Protein AF-C8NHX9-F1 (afdb_monomer_lite)

Sequence (89 aa):
MDLVNVSKLYENAKIKEAVKHPKHYQGINGLEVFTVMENFIPKYENSFDGYIAGNVLKYVLRAPSKGKMLEDLKKAKEHLDLLIERLED

Foldseek 3Di:
DDPVVVVVVVVVVVVVCCVVQPPLQADPVGDGLVNVLVVPLVVDPDNVLSVLVSLLSSLCSNLVPPPNNVVSNVSSVVSVVVSVVVVVD

InterPro domains:
  IPR021739 SaV-like [PF11753] (19-81)

Organism: NCBI:txid638301

pLDDT: mean 94.62, std 5.87, range [62.53, 98.81]

Secondary structure (DSSP, 8-state):
--HHHHHHHHHHHHHHHHHHS-GGGB-TTS-BHHHHHHHHGGG-SSHHHHHHHHHHHHHHHHTTTSS-HHHHHHHHHHHHHHHHHHHH-

Structure (mmCIF, N/CA/C/O backbone):
data_AF-C8NHX9-F1
#
_entry.id   AF-C8NHX9-F1
#
loop_
_atom_site.group_PDB
_atom_site.id
_atom_site.type_symbol
_atom_site.label_atom_id
_atom_site.label_alt_id
_atom_site.label_comp_id
_atom_site.label_asym_id
_atom_site.label_entity_id
_atom_site.label_seq_id
_atom_site.pdbx_PDB_ins_code
_atom_site.Cartn_x
_atom_site.Cartn_y
_atom_site.Cartn_z
_atom_site.occupancy
_atom_site.B_iso_or_equiv
_atom_site.auth_seq_id
_atom_site.auth_comp_id
_atom_site.auth_asym_id
_atom_site.auth_atom_id
_atom_site.pdbx_PDB_model_num
ATOM 1 N N . MET A 1 1 ? 33.005 4.248 -28.573 1.00 62.53 1 MET A N 1
ATOM 2 C CA . MET A 1 1 ? 32.250 4.108 -27.311 1.00 62.53 1 MET A CA 1
ATOM 3 C C . MET A 1 1 ? 32.303 2.639 -26.941 1.00 62.53 1 MET A C 1
ATOM 5 O O . MET A 1 1 ? 31.773 1.834 -27.697 1.00 62.53 1 MET A O 1
ATOM 9 N N . ASP A 1 2 ? 33.003 2.278 -25.869 1.00 81.94 2 ASP A N 1
ATOM 10 C CA . ASP A 1 2 ? 33.238 0.867 -25.541 1.00 81.94 2 ASP A CA 1
ATOM 11 C C . ASP A 1 2 ? 31.948 0.184 -25.073 1.00 81.94 2 ASP A C 1
ATOM 13 O O . ASP A 1 2 ? 31.154 0.774 -24.334 1.00 81.94 2 ASP A O 1
ATOM 17 N N . LEU A 1 3 ? 31.747 -1.073 -25.481 1.00 76.31 3 LEU A N 1
ATOM 18 C CA . LEU A 1 3 ? 30.553 -1.878 -25.172 1.00 76.31 3 LEU A CA 1
ATOM 19 C C . LEU A 1 3 ? 30.255 -1.945 -23.662 1.00 76.31 3 LEU A C 1
ATOM 21 O O . LEU A 1 3 ? 29.096 -1.926 -23.246 1.00 76.31 3 LEU A O 1
ATOM 25 N N . VAL A 1 4 ? 31.303 -1.937 -22.834 1.00 77.00 4 VAL A N 1
ATOM 26 C CA . VAL A 1 4 ? 31.202 -1.904 -21.367 1.00 77.00 4 VAL A CA 1
ATOM 27 C C . VAL A 1 4 ? 30.500 -0.631 -20.884 1.00 77.00 4 VAL A C 1
ATOM 29 O O . VAL A 1 4 ? 29.628 -0.698 -20.017 1.00 77.00 4 VAL A O 1
ATOM 32 N N . ASN A 1 5 ? 30.807 0.525 -21.477 1.00 83.44 5 ASN A N 1
ATOM 33 C CA . ASN A 1 5 ? 30.220 1.805 -21.081 1.00 83.44 5 ASN A CA 1
ATOM 34 C C . ASN A 1 5 ? 28.733 1.887 -21.474 1.00 83.44 5 ASN A C 1
ATOM 36 O O . ASN A 1 5 ? 27.905 2.360 -20.699 1.00 83.44 5 ASN A O 1
ATOM 40 N N . VAL A 1 6 ? 28.370 1.329 -22.635 1.00 87.19 6 VAL A N 1
ATOM 41 C CA . VAL A 1 6 ? 26.968 1.222 -23.079 1.00 87.19 6 VAL A CA 1
ATOM 42 C C . VAL A 1 6 ? 26.153 0.323 -22.141 1.00 87.19 6 VAL A C 1
ATOM 44 O O . VAL A 1 6 ? 25.059 0.707 -21.728 1.00 87.19 6 VAL A O 1
ATOM 47 N N . SER A 1 7 ? 26.698 -0.831 -21.735 1.00 89.69 7 SER A N 1
ATOM 48 C CA . SER A 1 7 ? 26.015 -1.743 -20.801 1.00 89.69 7 SER A CA 1
ATOM 49 C C . SER A 1 7 ? 25.734 -1.089 -19.443 1.00 89.69 7 SER A C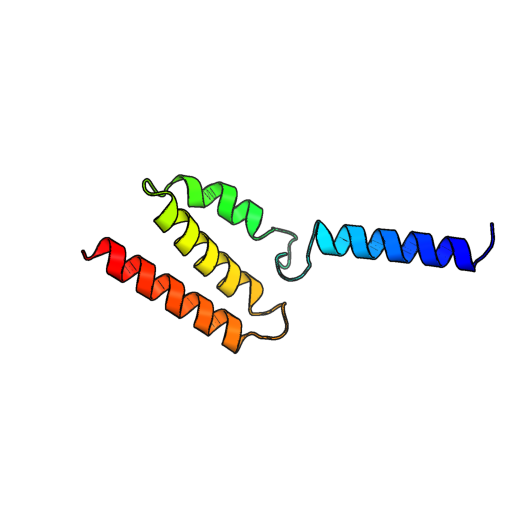 1
ATOM 51 O O . SER A 1 7 ? 24.640 -1.221 -18.895 1.00 89.69 7 SER A O 1
ATOM 53 N N . LYS A 1 8 ? 26.689 -0.298 -18.937 1.00 92.50 8 LYS A N 1
ATOM 54 C CA . LYS A 1 8 ? 26.571 0.396 -17.653 1.00 92.50 8 LYS A CA 1
ATOM 55 C C . LYS A 1 8 ? 25.517 1.503 -17.695 1.00 92.50 8 LYS A C 1
ATOM 57 O O . LYS A 1 8 ? 24.759 1.665 -16.743 1.00 92.50 8 LYS A O 1
ATOM 62 N N . LEU A 1 9 ? 25.439 2.246 -18.800 1.00 92.50 9 LEU A N 1
ATOM 63 C CA . LEU A 1 9 ? 24.402 3.261 -19.009 1.00 92.50 9 LEU A CA 1
ATOM 64 C C . LEU A 1 9 ? 23.002 2.638 -19.044 1.00 92.50 9 LEU A C 1
ATOM 66 O O . LEU A 1 9 ? 22.080 3.171 -18.429 1.00 92.50 9 LEU A O 1
ATOM 70 N N . TYR A 1 10 ? 22.858 1.497 -19.718 1.00 92.44 10 TYR A N 1
ATOM 71 C CA . TYR A 1 10 ? 21.596 0.766 -19.779 1.00 92.44 10 TYR A CA 1
ATOM 72 C C . TYR A 1 10 ? 21.154 0.243 -18.407 1.00 92.44 10 TYR A C 1
ATOM 74 O O . TYR A 1 10 ? 19.991 0.402 -18.035 1.00 92.44 10 TYR A O 1
ATOM 82 N N . GLU A 1 11 ? 22.077 -0.319 -17.625 1.00 93.25 11 GLU A N 1
ATOM 83 C CA . GLU A 1 11 ? 21.770 -0.801 -16.275 1.00 93.25 11 GLU A CA 1
ATOM 84 C C . GLU A 1 11 ? 21.354 0.350 -15.351 1.00 93.25 11 GLU A C 1
ATOM 86 O O . GLU A 1 11 ? 20.335 0.274 -14.667 1.00 93.25 11 GLU A O 1
ATOM 91 N N . ASN A 1 12 ? 22.066 1.479 -15.411 1.00 93.75 12 ASN A N 1
ATOM 92 C CA . ASN A 1 12 ? 21.692 2.678 -14.661 1.00 93.75 12 ASN A CA 1
ATOM 93 C C . ASN A 1 12 ? 20.296 3.190 -15.047 1.00 93.75 12 ASN A C 1
ATOM 95 O O . ASN A 1 12 ? 19.531 3.610 -14.177 1.00 93.75 12 ASN A O 1
ATOM 99 N N . ALA A 1 13 ? 19.946 3.148 -16.335 1.00 92.69 13 ALA A N 1
ATOM 100 C CA . ALA A 1 13 ? 18.617 3.525 -16.801 1.00 92.69 13 ALA A CA 1
ATOM 101 C C . ALA A 1 13 ? 17.538 2.571 -16.265 1.00 92.69 13 ALA A C 1
ATOM 103 O O . ALA A 1 13 ? 16.515 3.035 -15.765 1.00 92.69 13 ALA A O 1
ATOM 104 N N . LYS A 1 14 ? 17.788 1.255 -16.279 1.00 92.94 14 LYS A N 1
ATOM 105 C CA . LYS A 1 14 ? 16.890 0.250 -15.690 1.00 92.94 14 LYS A CA 1
ATOM 106 C C . LYS A 1 14 ? 16.671 0.448 -14.197 1.00 92.94 14 LYS A C 1
ATOM 108 O O . LYS A 1 14 ? 15.533 0.374 -13.741 1.00 92.94 14 LYS A O 1
ATOM 113 N N . ILE A 1 15 ? 17.737 0.702 -13.441 1.00 92.81 15 ILE A N 1
ATOM 114 C CA . ILE A 1 15 ? 17.649 0.955 -11.998 1.00 92.81 15 ILE A CA 1
ATOM 115 C C . ILE A 1 15 ? 16.818 2.213 -11.745 1.00 92.81 15 ILE A C 1
ATOM 117 O O . ILE A 1 15 ? 15.899 2.191 -10.929 1.00 92.81 15 ILE A O 1
ATOM 121 N N . LYS A 1 16 ? 17.098 3.296 -12.479 1.00 93.75 16 LYS A N 1
ATOM 122 C CA . LYS A 1 16 ? 16.351 4.554 -12.369 1.00 93.75 16 LYS A CA 1
ATOM 123 C C . LYS A 1 16 ? 14.863 4.352 -12.651 1.00 93.75 16 LYS A C 1
ATOM 125 O O . LYS A 1 16 ? 14.036 4.898 -11.925 1.00 93.75 16 LYS A O 1
ATOM 130 N N . GLU A 1 17 ? 14.536 3.554 -13.660 1.00 90.44 17 GLU A N 1
ATOM 131 C CA . GLU A 1 17 ? 13.155 3.224 -14.003 1.00 90.44 17 GLU A CA 1
ATOM 132 C C . GLU A 1 17 ? 12.485 2.382 -12.917 1.00 90.44 17 GLU A C 1
ATOM 134 O O . GLU A 1 17 ? 11.404 2.723 -12.460 1.00 90.44 17 GLU A O 1
ATOM 139 N N . ALA A 1 18 ? 13.149 1.341 -12.412 1.00 90.56 18 ALA A N 1
ATOM 140 C CA . ALA A 1 18 ? 12.608 0.497 -11.347 1.00 90.56 18 ALA A CA 1
ATOM 141 C C . ALA A 1 18 ? 12.377 1.251 -10.023 1.00 90.56 18 ALA A C 1
ATOM 143 O O . ALA A 1 18 ? 11.536 0.838 -9.225 1.00 90.56 18 ALA A O 1
ATOM 144 N N . VAL A 1 19 ? 13.126 2.334 -9.785 1.00 89.81 19 VAL A N 1
ATOM 145 C CA . VAL A 1 19 ? 12.939 3.230 -8.635 1.00 89.81 19 VAL A CA 1
ATOM 146 C C . VAL A 1 19 ? 11.747 4.164 -8.843 1.00 89.81 19 VAL A C 1
ATOM 148 O O . VAL A 1 19 ? 10.981 4.369 -7.906 1.00 89.81 19 VAL A O 1
ATOM 151 N N . LYS A 1 20 ? 11.584 4.726 -10.047 1.00 91.75 20 LYS A N 1
ATOM 152 C CA . LYS A 1 20 ? 10.489 5.659 -10.360 1.00 91.75 20 LYS A CA 1
ATOM 153 C C . LYS A 1 20 ? 9.147 4.959 -10.562 1.00 91.75 20 LYS A C 1
ATOM 155 O O . LYS A 1 20 ? 8.147 5.421 -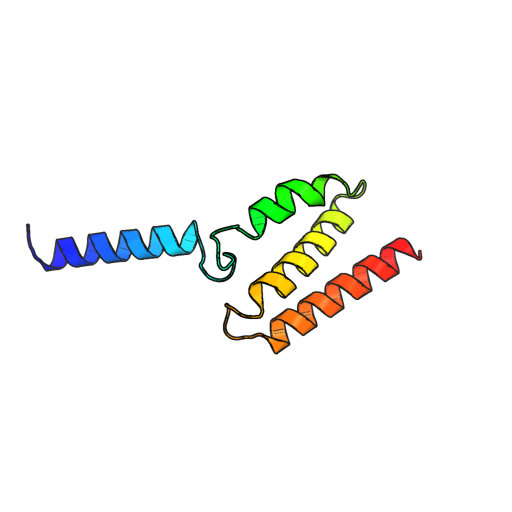10.033 1.00 91.75 20 LYS A O 1
ATOM 160 N N . HIS A 1 21 ? 9.169 3.843 -11.282 1.00 91.94 21 HIS A N 1
ATOM 161 C CA . HIS A 1 21 ? 8.015 3.059 -11.718 1.00 91.94 21 HIS A CA 1
ATOM 162 C C . HIS A 1 21 ? 8.200 1.587 -11.311 1.00 91.94 21 HIS A C 1
ATOM 164 O O . HIS A 1 21 ? 8.410 0.689 -12.136 1.00 91.94 21 HIS A O 1
ATOM 170 N N . PRO A 1 22 ? 8.199 1.294 -10.000 1.00 92.75 22 PRO A N 1
ATOM 171 C CA . PRO A 1 22 ? 8.327 -0.068 -9.502 1.00 92.75 22 PRO A CA 1
ATOM 172 C C . PRO A 1 22 ? 7.164 -0.940 -9.99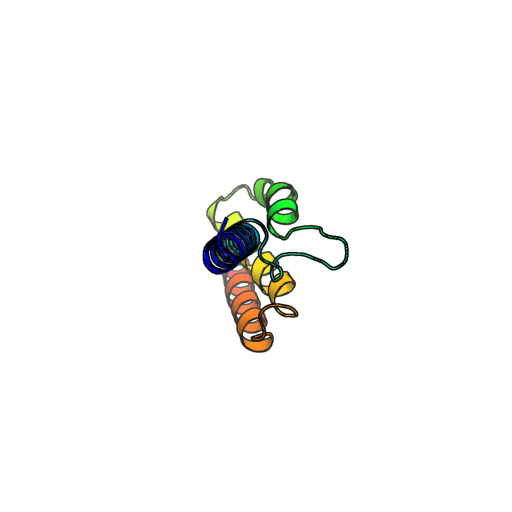0 1.00 92.75 22 PRO A C 1
ATOM 174 O O . PRO A 1 22 ? 6.021 -0.765 -9.578 1.00 92.75 22 PRO A O 1
ATOM 177 N N . LYS A 1 23 ? 7.475 -1.975 -10.780 1.00 93.19 23 LYS A N 1
ATOM 178 C CA . LYS A 1 23 ? 6.486 -2.909 -11.363 1.00 93.19 23 LYS A CA 1
ATOM 179 C C . LYS A 1 23 ? 5.491 -3.509 -10.365 1.00 93.19 23 LYS A C 1
ATOM 181 O O . LYS A 1 23 ? 4.380 -3.860 -10.728 1.00 93.19 23 LYS A O 1
ATOM 186 N N . HIS A 1 24 ? 5.884 -3.644 -9.101 1.00 94.19 24 HIS A N 1
ATOM 187 C CA . HIS A 1 24 ? 5.025 -4.194 -8.053 1.00 94.19 24 HIS A CA 1
ATOM 188 C C . HIS A 1 24 ? 4.006 -3.193 -7.485 1.00 94.19 24 HIS A C 1
ATOM 190 O O . HIS A 1 24 ? 3.220 -3.572 -6.626 1.00 94.19 24 HIS A O 1
ATOM 196 N N . TYR A 1 25 ? 4.010 -1.944 -7.952 1.00 95.50 25 TYR A N 1
ATOM 197 C CA . TYR A 1 25 ? 2.969 -0.944 -7.701 1.00 95.50 25 TYR A CA 1
ATOM 198 C C . TYR A 1 25 ? 2.208 -0.559 -8.977 1.00 95.50 25 TYR A C 1
ATOM 200 O O . TYR A 1 25 ? 1.421 0.383 -8.944 1.00 95.50 25 TYR A O 1
ATOM 208 N N . GLN A 1 26 ? 2.423 -1.274 -10.084 1.00 95.94 26 GLN A N 1
ATOM 209 C CA . GLN A 1 26 ? 1.781 -1.006 -11.364 1.00 95.94 26 GLN A CA 1
ATOM 210 C C . GLN A 1 26 ? 0.773 -2.114 -11.693 1.00 95.94 26 GLN A C 1
ATOM 212 O O . GLN A 1 26 ? 1.094 -3.302 -11.636 1.00 95.94 26 GLN A O 1
ATOM 217 N N . GLY A 1 27 ? -0.457 -1.724 -12.026 1.00 93.94 27 GLY A N 1
ATOM 218 C CA . GLY A 1 27 ? -1.501 -2.629 -12.496 1.00 93.94 27 GLY A CA 1
ATOM 219 C C . GLY A 1 27 ? -1.295 -3.071 -13.947 1.00 93.94 27 GLY A C 1
ATOM 220 O O . GLY A 1 27 ? -0.459 -2.534 -14.671 1.00 93.94 27 GLY A O 1
ATOM 221 N N . ILE A 1 28 ? -2.119 -4.020 -14.400 1.00 94.00 28 ILE A N 1
ATOM 222 C CA . ILE A 1 28 ? -2.029 -4.628 -15.744 1.00 94.00 28 ILE A CA 1
ATOM 223 C C . ILE A 1 28 ? -2.100 -3.577 -16.867 1.00 94.00 28 ILE A C 1
ATOM 225 O O . ILE A 1 28 ? -1.401 -3.699 -17.868 1.00 94.00 28 ILE A O 1
ATOM 229 N N . ASN A 1 29 ? -2.889 -2.515 -16.671 1.00 94.00 29 ASN A N 1
ATOM 230 C CA . ASN A 1 29 ? -3.073 -1.429 -17.641 1.00 94.00 29 ASN A CA 1
ATOM 231 C C . ASN A 1 29 ? -2.218 -0.186 -17.331 1.00 94.00 29 ASN A C 1
ATOM 233 O O . ASN A 1 29 ? -2.532 0.910 -17.782 1.00 94.00 29 ASN A O 1
ATOM 237 N N . GLY A 1 30 ? -1.173 -0.329 -16.514 1.00 92.50 30 GLY A N 1
ATOM 238 C CA . GLY A 1 30 ? -0.220 0.743 -16.231 1.00 92.50 30 GLY A CA 1
ATOM 239 C C . GLY A 1 30 ? -0.600 1.711 -15.105 1.00 92.50 30 GLY A C 1
ATOM 240 O O . GLY A 1 30 ? 0.236 2.531 -14.743 1.00 92.50 30 GLY A O 1
ATOM 241 N N . LEU A 1 31 ? -1.803 1.603 -14.525 1.00 95.19 31 LEU A N 1
ATOM 242 C CA . LEU A 1 31 ? -2.228 2.421 -13.380 1.00 95.19 31 LEU A CA 1
ATOM 243 C C . LEU A 1 31 ? -1.348 2.150 -12.154 1.00 95.19 31 LEU A C 1
ATOM 245 O O . LEU A 1 31 ? -1.161 0.992 -11.775 1.00 95.19 31 LEU A O 1
ATOM 249 N N . GLU A 1 32 ? -0.859 3.205 -11.507 1.00 95.50 32 GLU A N 1
ATOM 250 C CA . GLU A 1 32 ? -0.023 3.084 -10.316 1.00 95.50 32 GLU A CA 1
ATOM 251 C C . GLU A 1 32 ? -0.822 3.210 -9.020 1.00 95.50 32 GLU A C 1
ATOM 253 O O . GLU A 1 32 ? -1.765 3.995 -8.906 1.00 95.50 32 GLU A O 1
ATOM 258 N N . VAL A 1 33 ? -0.382 2.474 -7.998 1.00 95.62 33 VAL A N 1
ATOM 259 C CA . VAL A 1 33 ? -0.927 2.544 -6.634 1.00 95.62 33 VAL A CA 1
ATOM 260 C C . VAL A 1 33 ? -0.974 3.986 -6.115 1.00 95.62 33 VAL A C 1
ATOM 262 O O . VAL A 1 33 ? -1.962 4.379 -5.499 1.00 95.62 33 VAL A O 1
ATOM 265 N N . PHE A 1 34 ? 0.057 4.791 -6.383 1.00 94.06 34 PHE A N 1
ATOM 266 C CA . PHE A 1 34 ? 0.119 6.176 -5.911 1.00 94.06 34 PHE A CA 1
ATOM 267 C C . PHE A 1 34 ? -0.913 7.083 -6.587 1.00 94.06 34 PHE A C 1
ATOM 269 O O . PHE A 1 34 ? -1.476 7.938 -5.912 1.00 94.06 34 PHE A O 1
ATOM 276 N N . THR A 1 35 ? -1.241 6.850 -7.862 1.00 96.44 35 THR A N 1
ATOM 277 C CA . THR A 1 35 ? -2.330 7.562 -8.553 1.00 96.44 35 THR A CA 1
ATOM 278 C C . THR A 1 35 ? -3.681 7.282 -7.895 1.00 96.44 35 THR A C 1
ATOM 280 O O . THR A 1 35 ? -4.504 8.181 -7.742 1.00 96.44 35 THR A O 1
ATOM 283 N N . VAL A 1 36 ? -3.915 6.039 -7.459 1.00 95.94 36 VAL A N 1
ATOM 284 C CA . VAL A 1 36 ? -5.119 5.699 -6.684 1.00 95.94 36 VAL A CA 1
ATOM 285 C C . VAL A 1 36 ? -5.099 6.426 -5.339 1.00 95.94 36 VAL A C 1
ATOM 287 O O . VAL A 1 36 ? -6.089 7.043 -4.959 1.00 95.94 36 VAL A O 1
ATOM 290 N N . MET A 1 37 ? -3.975 6.404 -4.624 1.00 97.00 37 MET A N 1
ATOM 291 C CA . MET A 1 37 ? -3.879 7.067 -3.322 1.00 97.00 37 MET A CA 1
ATOM 292 C C . MET A 1 37 ? -4.108 8.578 -3.408 1.00 97.00 37 MET A C 1
ATOM 294 O O . MET A 1 37 ? -4.878 9.110 -2.617 1.00 97.00 37 MET A O 1
ATOM 298 N N . GLU A 1 38 ? -3.500 9.259 -4.377 1.00 97.12 38 GLU A N 1
ATOM 299 C CA . GLU A 1 38 ? -3.667 10.702 -4.586 1.00 97.12 38 GLU A CA 1
ATOM 300 C C . GLU A 1 38 ? -5.139 11.094 -4.791 1.00 97.12 38 GLU A C 1
ATOM 302 O O . GLU A 1 38 ? -5.576 12.133 -4.306 1.00 97.12 38 GLU A O 1
ATOM 307 N N . ASN A 1 39 ? -5.933 10.236 -5.439 1.00 97.69 39 ASN A N 1
ATOM 308 C CA . ASN A 1 39 ? -7.340 10.510 -5.734 1.00 97.69 39 ASN A CA 1
ATOM 309 C C . ASN A 1 39 ? -8.301 10.183 -4.567 1.00 97.69 39 ASN A C 1
ATOM 311 O O . ASN A 1 39 ? -9.387 10.756 -4.465 1.00 97.69 39 ASN A O 1
ATOM 315 N N . PHE A 1 40 ? -7.938 9.245 -3.685 1.00 97.81 40 PHE A N 1
ATOM 316 C CA . PHE A 1 40 ? -8.845 8.746 -2.639 1.00 97.81 40 PHE A CA 1
ATOM 317 C C . PHE A 1 40 ? -8.440 9.135 -1.213 1.00 97.81 40 PHE A C 1
ATOM 319 O O . PHE A 1 40 ? -9.322 9.407 -0.401 1.00 97.81 40 PHE A O 1
ATOM 326 N N . ILE A 1 41 ? -7.143 9.201 -0.898 1.00 98.00 41 ILE A N 1
ATOM 327 C CA . ILE A 1 41 ? -6.658 9.495 0.461 1.00 98.00 41 ILE A CA 1
ATOM 328 C C . ILE A 1 41 ? -7.028 10.902 0.960 1.00 98.00 41 ILE A C 1
ATOM 330 O O . ILE A 1 41 ? -7.379 11.005 2.133 1.00 98.00 41 ILE A O 1
ATOM 334 N N . PRO A 1 42 ? -7.065 11.970 0.134 1.00 97.94 42 PRO A N 1
ATOM 335 C CA . PRO A 1 42 ? -7.456 13.304 0.606 1.00 97.94 42 PRO A CA 1
ATOM 336 C C . PRO A 1 42 ? -8.883 13.422 1.165 1.00 97.94 42 PRO A C 1
ATOM 338 O O . PRO A 1 42 ? -9.231 14.462 1.711 1.00 97.94 42 PRO A O 1
ATOM 341 N N . LYS A 1 43 ? -9.723 12.388 1.019 1.00 97.69 43 LYS A N 1
ATOM 342 C CA . LYS A 1 43 ? -11.074 12.350 1.600 1.00 97.69 43 LYS A CA 1
ATOM 343 C C . LYS A 1 43 ? -11.088 12.002 3.090 1.00 97.69 43 LYS A C 1
ATOM 345 O O . LYS A 1 43 ? -12.122 12.172 3.725 1.00 97.69 43 LYS A O 1
ATOM 350 N N . TYR A 1 44 ? -9.987 11.489 3.635 1.00 98.12 44 TYR A N 1
ATOM 351 C CA . TYR A 1 44 ? -9.856 11.266 5.071 1.00 98.12 44 TYR A CA 1
ATOM 352 C C . TYR A 1 44 ? -9.583 12.602 5.764 1.00 98.12 44 TYR A C 1
ATOM 354 O O . TYR A 1 44 ? -8.580 13.251 5.477 1.00 98.12 44 TYR A O 1
ATOM 362 N N . GLU A 1 45 ? -10.463 13.005 6.684 1.00 96.44 45 GLU A N 1
ATOM 363 C CA . GLU A 1 45 ? -10.291 14.240 7.463 1.00 96.44 45 GLU A CA 1
ATOM 364 C C . GLU A 1 45 ? -9.065 14.159 8.385 1.00 96.44 45 GLU A C 1
ATOM 366 O O . GLU A 1 45 ? -8.318 15.125 8.544 1.00 96.44 45 GLU A O 1
ATOM 371 N N . ASN A 1 46 ? -8.823 12.977 8.957 1.00 97.88 46 ASN A N 1
ATOM 372 C CA . ASN A 1 46 ? -7.638 12.686 9.746 1.00 97.88 46 ASN A CA 1
ATOM 373 C C . ASN A 1 46 ? -6.507 12.156 8.849 1.00 97.88 46 ASN A C 1
ATOM 375 O O . ASN A 1 46 ? -6.633 11.131 8.173 1.00 97.88 46 ASN A O 1
ATOM 379 N N . SER A 1 47 ? -5.363 12.839 8.878 1.00 97.69 47 SER A N 1
ATOM 380 C CA . SER A 1 47 ? -4.214 12.510 8.030 1.00 97.69 47 SER A CA 1
ATOM 381 C C . SER A 1 47 ? -3.578 11.155 8.352 1.00 97.69 47 SER A C 1
ATOM 383 O O . SER A 1 47 ? -3.060 10.488 7.452 1.00 97.69 47 SER A O 1
ATOM 385 N N . PHE A 1 48 ? -3.622 10.721 9.612 1.00 98.19 48 PHE A N 1
ATOM 386 C CA . PHE A 1 48 ? -3.088 9.428 10.022 1.00 98.19 48 PHE A CA 1
ATOM 387 C C . PHE A 1 48 ? -3.994 8.281 9.566 1.00 98.19 48 PHE A C 1
ATOM 389 O O . PHE A 1 48 ? -3.495 7.278 9.058 1.00 98.19 48 PHE A O 1
ATOM 396 N N . ASP A 1 49 ? -5.312 8.463 9.624 1.00 98.38 49 ASP A N 1
ATOM 397 C CA . ASP A 1 49 ? -6.278 7.485 9.108 1.00 98.38 49 ASP A CA 1
ATOM 398 C C . ASP A 1 49 ? -6.125 7.313 7.590 1.00 98.38 49 ASP A C 1
ATOM 400 O O . ASP A 1 49 ? -6.065 6.189 7.085 1.00 98.38 49 ASP A O 1
ATOM 404 N N . GLY A 1 50 ? -5.923 8.421 6.866 1.00 98.38 50 GLY A N 1
ATOM 405 C CA . GLY A 1 50 ? -5.576 8.396 5.444 1.00 98.38 50 GLY A CA 1
ATOM 406 C C . GLY A 1 50 ? -4.265 7.651 5.154 1.00 98.38 50 GLY A C 1
ATOM 407 O O . GLY A 1 50 ? -4.185 6.875 4.199 1.00 98.38 50 GLY A O 1
ATOM 408 N N . TYR A 1 51 ? -3.237 7.814 5.993 1.00 98.25 51 TYR A N 1
ATOM 409 C CA . TYR A 1 51 ? -1.988 7.049 5.879 1.00 98.25 51 TYR A CA 1
ATOM 410 C C . TYR A 1 51 ? -2.205 5.541 6.086 1.00 98.25 51 TYR A C 1
ATOM 412 O O . TYR A 1 51 ? -1.657 4.723 5.334 1.00 98.25 51 TYR A O 1
ATOM 420 N N . ILE A 1 52 ? -3.011 5.151 7.076 1.00 98.56 52 ILE A N 1
ATOM 421 C CA . ILE A 1 52 ? -3.331 3.744 7.340 1.00 98.56 52 ILE A CA 1
ATOM 422 C C . ILE A 1 52 ? -4.108 3.148 6.158 1.00 98.56 52 ILE A C 1
ATOM 424 O O . ILE A 1 52 ? -3.699 2.113 5.623 1.00 98.56 52 ILE A O 1
ATOM 428 N N . ALA A 1 53 ? -5.146 3.836 5.674 1.00 98.56 53 ALA A N 1
ATOM 429 C CA . ALA A 1 53 ? -5.919 3.430 4.500 1.00 98.56 53 ALA A CA 1
ATOM 430 C C . ALA A 1 53 ? -5.040 3.289 3.245 1.00 98.56 53 ALA A C 1
ATOM 432 O O . ALA A 1 53 ? -5.140 2.306 2.505 1.00 98.56 53 ALA A O 1
ATOM 433 N N . GLY A 1 54 ? -4.105 4.222 3.042 1.00 98.25 54 GLY A N 1
ATOM 434 C CA . GLY A 1 54 ? -3.095 4.128 1.993 1.00 98.25 54 GLY A CA 1
ATOM 435 C C . GLY A 1 54 ? -2.286 2.837 2.101 1.00 98.25 54 GLY A C 1
ATOM 436 O O . GLY A 1 54 ? -2.129 2.116 1.117 1.00 98.25 54 GLY A O 1
ATOM 437 N N . ASN A 1 55 ? -1.816 2.468 3.292 1.00 98.50 55 ASN A N 1
ATOM 438 C CA . ASN A 1 55 ? -1.091 1.210 3.475 1.00 98.50 55 ASN A CA 1
ATOM 439 C C . ASN A 1 55 ? -1.939 -0.027 3.156 1.00 98.50 55 ASN A C 1
ATOM 441 O O . ASN A 1 55 ? -1.417 -0.936 2.506 1.00 98.50 55 ASN A O 1
ATOM 445 N N . VAL A 1 56 ? -3.222 -0.050 3.531 1.00 98.62 56 VAL A N 1
ATOM 446 C CA . VAL A 1 56 ? -4.145 -1.133 3.145 1.00 98.62 56 VAL A CA 1
ATOM 447 C C . VAL A 1 56 ? -4.176 -1.281 1.620 1.00 98.62 56 VAL A C 1
ATOM 449 O O . VAL A 1 56 ? -3.856 -2.354 1.101 1.00 98.62 56 VAL A O 1
ATOM 452 N N . LEU A 1 57 ? -4.448 -0.191 0.890 1.00 98.25 57 LEU A N 1
ATOM 453 C CA . LEU A 1 57 ? -4.473 -0.182 -0.580 1.00 98.25 57 LEU A CA 1
ATOM 454 C C . LEU A 1 57 ? -3.134 -0.631 -1.179 1.00 98.25 57 LEU A C 1
ATOM 456 O O . LEU A 1 57 ? -3.098 -1.475 -2.076 1.00 98.25 57 LEU A O 1
ATOM 460 N N . LYS A 1 58 ? -2.021 -0.109 -0.649 1.00 97.50 58 LYS A N 1
ATOM 461 C CA . LYS A 1 58 ? -0.662 -0.447 -1.084 1.00 97.50 58 LYS A CA 1
ATOM 462 C C . LYS A 1 58 ? -0.410 -1.942 -1.026 1.00 97.50 58 LYS A C 1
ATOM 464 O O . LYS A 1 58 ? 0.106 -2.509 -1.984 1.00 97.50 58 LYS A O 1
ATOM 469 N N . TYR A 1 59 ? -0.704 -2.563 0.112 1.00 98.38 59 TYR A N 1
ATOM 470 C CA . TYR A 1 59 ? -0.391 -3.967 0.334 1.00 98.38 59 TYR A CA 1
ATOM 471 C C . TYR A 1 59 ? -1.296 -4.882 -0.489 1.00 98.38 59 TYR A C 1
ATOM 473 O O . TYR A 1 59 ? -0.785 -5.811 -1.109 1.00 98.38 59 TYR A O 1
ATOM 481 N N . VAL A 1 60 ? -2.596 -4.581 -0.577 1.00 98.19 60 VAL A N 1
ATOM 482 C CA . VAL A 1 60 ? -3.540 -5.352 -1.405 1.00 98.19 60 VAL A CA 1
ATOM 483 C C . VAL A 1 60 ? -3.130 -5.321 -2.880 1.00 98.19 60 VAL A C 1
ATOM 485 O O . VAL A 1 60 ? -3.021 -6.373 -3.508 1.00 98.19 60 VAL A O 1
ATOM 488 N N . LEU A 1 61 ? -2.833 -4.138 -3.426 1.00 96.81 61 LEU A N 1
ATOM 489 C CA . LEU A 1 61 ? -2.461 -3.985 -4.837 1.00 96.81 61 LEU A CA 1
ATOM 490 C C . LEU A 1 61 ? -1.056 -4.528 -5.147 1.00 96.81 61 LEU A C 1
ATOM 492 O O . LEU A 1 61 ? -0.802 -4.977 -6.264 1.00 96.81 61 LEU A O 1
ATOM 496 N N . ARG A 1 62 ? -0.145 -4.527 -4.166 1.00 96.94 62 ARG A N 1
ATOM 497 C CA . ARG A 1 62 ? 1.221 -5.054 -4.315 1.00 96.94 62 ARG A CA 1
ATOM 498 C C . ARG A 1 62 ? 1.315 -6.578 -4.202 1.00 96.94 62 ARG A C 1
ATOM 500 O O . ARG A 1 62 ? 2.201 -7.175 -4.825 1.00 96.94 62 ARG A O 1
ATOM 507 N N . ALA A 1 63 ? 0.437 -7.205 -3.418 1.00 97.75 63 ALA A N 1
ATOM 508 C CA . ALA A 1 63 ? 0.485 -8.625 -3.071 1.00 97.75 63 ALA A CA 1
ATOM 509 C C . ALA A 1 63 ? 0.741 -9.588 -4.256 1.00 97.75 63 ALA A C 1
ATOM 511 O O . ALA A 1 63 ? 1.598 -10.467 -4.104 1.00 97.75 63 ALA A O 1
ATOM 512 N N . PRO A 1 64 ? 0.103 -9.444 -5.440 1.00 95.69 64 PRO A N 1
ATOM 513 C CA . PRO A 1 64 ? 0.345 -10.355 -6.563 1.00 95.69 64 PRO A CA 1
ATOM 514 C C . PRO A 1 64 ? 1.711 -10.176 -7.243 1.00 95.69 64 PRO A C 1
ATOM 516 O O . PRO A 1 64 ? 2.141 -11.067 -7.971 1.00 95.69 64 PRO A O 1
ATOM 519 N N . SER A 1 65 ? 2.417 -9.068 -6.998 1.00 92.62 65 SER A N 1
ATOM 520 C CA . SER A 1 65 ? 3.543 -8.637 -7.841 1.00 92.62 65 SER A CA 1
ATOM 521 C C . SER A 1 65 ? 4.894 -8.560 -7.119 1.00 92.62 65 SER A C 1
ATOM 523 O O . SER A 1 65 ? 5.934 -8.494 -7.773 1.00 92.62 65 SER A O 1
ATOM 525 N N . LYS A 1 66 ? 4.930 -8.558 -5.777 1.00 91.69 66 LYS A N 1
ATOM 526 C CA . LYS A 1 66 ? 6.188 -8.445 -4.999 1.00 91.69 66 LYS A CA 1
ATOM 527 C C . LYS A 1 66 ? 6.839 -9.788 -4.645 1.00 91.69 66 LYS A C 1
ATOM 529 O O . LYS A 1 66 ? 7.974 -9.798 -4.173 1.00 91.69 66 LYS A O 1
ATOM 534 N N . GLY A 1 67 ? 6.134 -10.903 -4.855 1.00 92.69 67 GLY A N 1
ATOM 535 C CA . GLY A 1 67 ? 6.611 -12.257 -4.531 1.00 92.69 67 GLY A CA 1
ATOM 536 C C . GLY A 1 67 ? 6.416 -12.679 -3.067 1.00 92.69 67 GLY A C 1
ATOM 537 O O . GLY A 1 67 ? 6.923 -13.718 -2.660 1.00 92.69 67 GLY A O 1
ATOM 538 N N . LYS A 1 68 ? 5.683 -11.891 -2.267 1.00 95.00 68 LYS A N 1
ATOM 539 C CA . LYS A 1 68 ? 5.390 -12.157 -0.846 1.00 95.00 68 LYS A CA 1
ATOM 540 C C . LYS A 1 68 ? 3.908 -11.956 -0.520 1.00 95.00 68 LYS A C 1
ATOM 542 O O . LYS A 1 68 ? 3.554 -11.271 0.436 1.00 95.00 68 LYS A O 1
ATOM 547 N N . MET A 1 69 ? 3.044 -12.549 -1.339 1.00 97.44 69 MET A N 1
ATOM 548 C CA . MET A 1 69 ? 1.598 -12.309 -1.317 1.00 97.44 69 MET A CA 1
ATOM 549 C C . MET A 1 69 ? 0.981 -12.442 0.083 1.00 97.44 69 MET A C 1
ATOM 551 O O . MET A 1 69 ? 0.333 -11.511 0.547 1.00 97.44 69 MET A O 1
ATOM 555 N N . LEU A 1 70 ? 1.229 -13.552 0.791 1.00 98.25 70 LEU A N 1
ATOM 556 C CA . LEU A 1 70 ? 0.655 -13.774 2.124 1.00 98.25 70 LEU A CA 1
ATOM 557 C C . LEU A 1 70 ? 1.145 -12.754 3.166 1.00 98.25 70 LEU A C 1
ATOM 559 O O . LEU A 1 70 ? 0.371 -12.329 4.017 1.00 98.25 70 LEU A O 1
ATOM 563 N N . GLU A 1 71 ? 2.420 -12.359 3.109 1.00 98.38 71 GLU A N 1
ATOM 564 C CA . GLU A 1 71 ? 2.985 -11.353 4.019 1.00 98.38 71 GLU A CA 1
ATOM 565 C C . GLU A 1 71 ? 2.332 -9.982 3.786 1.00 98.38 71 GLU A C 1
ATOM 567 O O . GLU A 1 71 ? 1.980 -9.299 4.744 1.00 98.38 71 GLU A O 1
ATOM 572 N N . ASP A 1 72 ? 2.126 -9.599 2.523 1.00 98.38 72 ASP A N 1
ATOM 573 C CA . ASP A 1 72 ? 1.460 -8.344 2.171 1.00 98.38 72 ASP A CA 1
ATOM 574 C C . ASP A 1 72 ? -0.017 -8.350 2.586 1.00 98.38 72 ASP A C 1
ATOM 576 O O . ASP A 1 72 ? -0.470 -7.397 3.214 1.00 98.38 72 ASP A O 1
ATOM 580 N N . LEU A 1 73 ? -0.753 -9.439 2.342 1.00 98.75 73 LEU A N 1
ATOM 581 C CA . LEU A 1 73 ? -2.151 -9.546 2.775 1.00 98.75 73 LEU A CA 1
ATOM 582 C C . LEU A 1 73 ? -2.296 -9.491 4.303 1.00 98.75 73 LEU A C 1
ATOM 584 O O . LEU A 1 73 ? -3.205 -8.834 4.803 1.00 98.75 73 LEU A O 1
ATOM 588 N N . LYS A 1 74 ? -1.378 -10.110 5.058 1.00 98.75 74 LYS A N 1
ATOM 589 C CA . LYS A 1 74 ? -1.355 -9.981 6.524 1.00 98.75 74 LYS A CA 1
ATOM 590 C C . LYS A 1 74 ? -1.106 -8.538 6.958 1.00 98.75 74 LYS A C 1
ATOM 592 O O . LYS A 1 74 ? -1.828 -8.041 7.808 1.00 98.75 74 LYS A O 1
ATOM 597 N N . LYS A 1 75 ? -0.153 -7.832 6.340 1.00 98.62 75 LYS A N 1
ATOM 598 C CA . LYS A 1 75 ? 0.073 -6.405 6.631 1.00 98.62 75 LYS A CA 1
ATOM 599 C C . LYS A 1 75 ? -1.153 -5.553 6.317 1.00 98.62 75 LYS A C 1
ATOM 601 O O . LYS A 1 75 ? -1.451 -4.650 7.089 1.00 98.62 75 LYS A O 1
ATOM 606 N N . ALA A 1 76 ? -1.849 -5.833 5.215 1.00 98.75 76 ALA A N 1
ATOM 607 C CA . ALA A 1 76 ? -3.097 -5.152 4.881 1.00 98.75 76 ALA A CA 1
ATOM 608 C C . ALA A 1 76 ? -4.154 -5.358 5.974 1.00 98.75 76 ALA A C 1
ATOM 610 O O . ALA A 1 76 ? -4.769 -4.382 6.389 1.00 98.75 76 ALA A O 1
ATOM 611 N N . LYS A 1 77 ? -4.309 -6.596 6.466 1.00 98.81 77 LYS A N 1
ATOM 612 C CA . LYS A 1 77 ? -5.224 -6.924 7.566 1.00 98.81 77 LYS A CA 1
ATOM 613 C C . LYS A 1 77 ? -4.910 -6.109 8.825 1.00 98.81 77 LYS A C 1
ATOM 615 O O . LYS A 1 77 ? -5.786 -5.404 9.292 1.00 98.81 77 LYS A O 1
ATOM 620 N N . GLU A 1 78 ? -3.664 -6.126 9.302 1.00 98.75 78 GLU A N 1
ATOM 621 C CA . GLU A 1 78 ? -3.267 -5.388 10.518 1.00 98.75 78 GLU A CA 1
ATOM 622 C C . GLU A 1 78 ? -3.551 -3.878 10.416 1.00 98.75 78 GLU A C 1
ATOM 624 O O . GLU A 1 78 ? -3.971 -3.251 11.381 1.00 98.75 78 GLU A O 1
ATOM 629 N N . HIS A 1 79 ? -3.340 -3.274 9.238 1.00 98.75 79 HIS A N 1
ATOM 630 C CA . HIS A 1 79 ? -3.640 -1.851 9.037 1.00 98.75 79 HIS A CA 1
ATOM 631 C C . HIS A 1 79 ? -5.147 -1.590 8.967 1.00 98.75 79 HIS A C 1
ATOM 633 O O . HIS A 1 79 ? 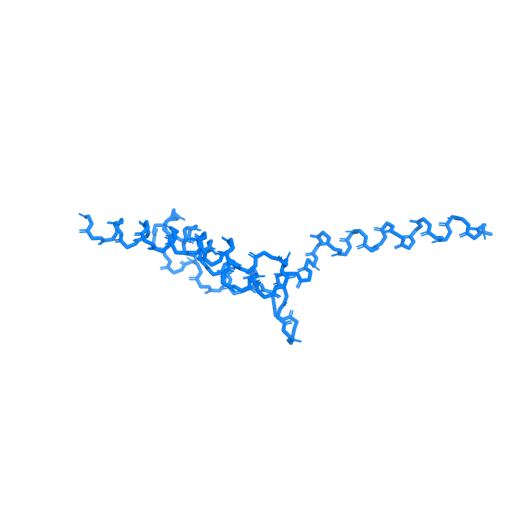-5.605 -0.557 9.441 1.00 98.75 79 HIS A O 1
ATOM 639 N N . LEU A 1 80 ? -5.913 -2.500 8.364 1.00 98.81 80 LEU A N 1
ATOM 640 C CA . LEU A 1 80 ? -7.362 -2.369 8.297 1.00 98.81 80 LEU A CA 1
ATOM 641 C C . LEU A 1 80 ? -7.989 -2.493 9.688 1.00 98.81 80 LEU A C 1
ATOM 643 O O . LEU A 1 80 ? -8.818 -1.659 10.030 1.00 98.81 80 LEU A O 1
ATOM 647 N N . ASP A 1 81 ? -7.555 -3.475 10.480 1.00 98.75 81 ASP A N 1
ATOM 648 C CA . ASP A 1 81 ? -8.015 -3.663 11.859 1.00 98.75 81 ASP A CA 1
ATOM 649 C C . ASP A 1 81 ? -7.735 -2.402 12.694 1.00 98.75 81 ASP A C 1
ATOM 651 O O . ASP A 1 81 ? -8.652 -1.851 13.291 1.00 98.75 81 ASP A O 1
ATOM 655 N N . LEU A 1 82 ? -6.509 -1.864 12.629 1.00 98.56 82 LEU A N 1
ATOM 656 C CA . LEU A 1 82 ? -6.146 -0.625 13.325 1.00 98.56 82 LEU A CA 1
ATOM 657 C C . LEU A 1 82 ? -7.011 0.572 12.903 1.00 98.56 82 LEU A C 1
ATOM 659 O O . LEU A 1 82 ? -7.352 1.412 13.730 1.00 98.56 82 LEU A O 1
ATOM 663 N N . LEU A 1 83 ? -7.329 0.704 11.612 1.00 98.50 83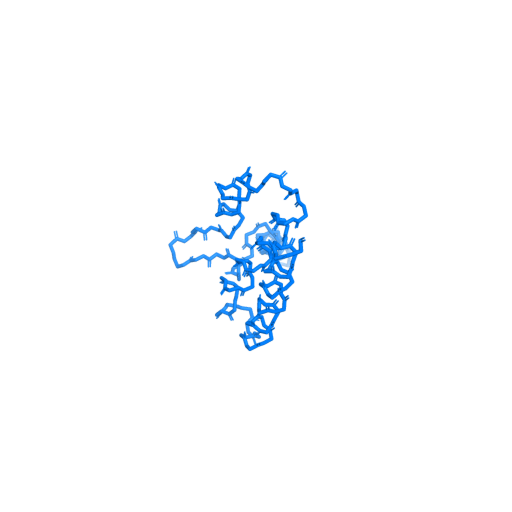 LEU A N 1
ATOM 664 C CA . LEU A 1 83 ? -8.183 1.796 11.145 1.00 98.50 83 LEU A CA 1
ATOM 665 C C . LEU A 1 83 ? -9.613 1.658 11.675 1.00 98.50 83 LEU A C 1
ATOM 667 O O . LEU A 1 83 ? -10.226 2.670 11.992 1.00 98.50 83 LEU A O 1
ATOM 671 N N . ILE A 1 84 ? -10.133 0.431 11.758 1.00 98.62 84 ILE A N 1
ATOM 672 C CA . ILE A 1 84 ? -11.462 0.155 12.313 1.00 98.62 84 ILE A CA 1
ATOM 673 C C . ILE A 1 84 ? -11.487 0.506 13.801 1.00 98.62 84 ILE A C 1
ATOM 675 O O . ILE A 1 84 ? -12.330 1.304 14.194 1.00 98.62 84 ILE A O 1
ATOM 679 N N . GLU A 1 85 ? -10.529 0.008 14.591 1.00 98.31 85 GLU A N 1
ATOM 680 C CA . GLU A 1 85 ? -10.421 0.307 16.030 1.00 98.31 85 GLU A CA 1
ATOM 681 C C . GLU A 1 85 ? -10.445 1.821 16.291 1.00 98.31 85 GLU A C 1
ATOM 683 O O . GLU A 1 85 ? -11.226 2.314 17.095 1.00 98.31 85 GLU A O 1
ATOM 688 N N . ARG A 1 86 ? -9.667 2.590 15.520 1.00 97.06 86 ARG A N 1
ATOM 689 C CA . ARG A 1 86 ? -9.589 4.054 15.647 1.00 97.06 86 ARG A CA 1
ATOM 690 C C . ARG A 1 86 ? -10.879 4.810 15.320 1.00 97.06 86 ARG A C 1
ATOM 692 O O . ARG A 1 86 ? -10.972 5.980 15.678 1.00 97.06 86 ARG A O 1
ATOM 699 N N . LEU A 1 87 ? -11.791 4.205 14.562 1.00 96.19 87 LEU A N 1
ATOM 700 C CA . LEU A 1 87 ? -13.075 4.800 14.179 1.00 96.19 87 LEU A CA 1
ATOM 701 C C . LEU A 1 87 ? -14.224 4.347 15.091 1.00 96.19 87 LEU A C 1
ATOM 703 O O . LEU A 1 87 ? -15.297 4.946 15.043 1.00 96.19 87 LEU A O 1
ATOM 707 N N . GLU A 1 88 ? -14.022 3.274 15.858 1.00 96.75 88 GLU A N 1
ATOM 708 C CA . GLU A 1 88 ? -14.973 2.774 16.855 1.00 96.75 88 GLU A CA 1
ATOM 709 C C . GLU A 1 88 ? -14.777 3.422 18.239 1.00 96.75 88 GLU A C 1
ATOM 711 O O . GLU A 1 88 ? -15.732 3.449 19.020 1.00 96.75 88 GLU A O 1
ATOM 716 N N . ASP A 1 89 ? -13.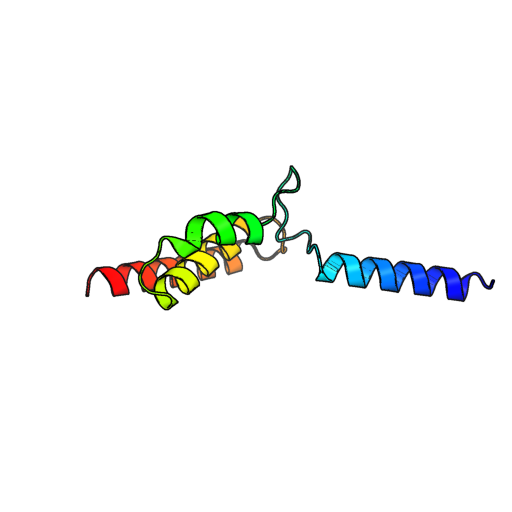580 3.955 18.513 1.00 77.00 89 ASP A N 1
ATOM 717 C CA . ASP A 1 89 ? -13.238 4.767 19.696 1.00 77.00 89 ASP A CA 1
ATOM 718 C C . ASP A 1 89 ? -13.871 6.177 19.675 1.00 77.00 89 ASP A C 1
ATOM 720 O O . ASP A 1 89 ? -14.367 6.620 20.743 1.00 77.00 89 ASP A O 1
#

Radius of gyration: 17.59 Å; chains: 1; bounding box: 48×28×47 Å